Protein AF-A0A9D6FD65-F1 (afdb_monomer_lite)

Sequence (78 aa):
MEKAVIVRGRLSDPQHVELDEPVTEIDGDVEVVLKSASAPRSGTTDIFDLIAGLRAGSRSKEDIDNQVHEERSTWGDR

Radius of gyration: 27.18 Å; chains: 1; bounding box: 58×30×56 Å

Foldseek 3Di:
DDDDDDWDFDCPDPVDTGTPDDDDPDDDDDDDDDDPDPPPPPDPPPVVNVVVPDDDDPDDPVNVVVVCVVCVVVPPPD

Secondary structure (DSSP, 8-state):
--------EEEEETTEEEESS---S--S-------------S----HHHHHHTSPPP---HHHHHHHHHHHHTTTT--

pLDDT: mean 80.68, std 11.31, range [50.59, 94.38]

Structure (mmCIF, N/CA/C/O backbone):
data_AF-A0A9D6FD65-F1
#
_entry.id   AF-A0A9D6FD65-F1
#
loop_
_atom_site.group_PDB
_atom_site.id
_atom_site.type_symbol
_atom_site.label_atom_id
_atom_site.label_alt_id
_atom_site.label_comp_id
_atom_site.label_asym_id
_atom_site.label_entity_id
_atom_site.label_seq_id
_atom_site.pdbx_PDB_ins_code
_atom_site.Cartn_x
_atom_site.Cartn_y
_atom_site.Cartn_z
_atom_site.occupancy
_atom_site.B_iso_or_equiv
_atom_site.auth_seq_id
_atom_site.auth_comp_id
_atom_site.auth_asym_id
_atom_site.auth_atom_id
_atom_site.pdbx_PDB_model_num
ATOM 1 N N . MET A 1 1 ? 21.396 17.260 -26.049 1.00 50.59 1 MET A N 1
ATOM 2 C CA . MET A 1 1 ? 20.443 17.001 -24.951 1.00 50.59 1 MET A CA 1
ATOM 3 C C . MET A 1 1 ? 20.564 15.526 -24.628 1.00 50.59 1 MET A C 1
ATOM 5 O O . MET A 1 1 ? 20.274 14.731 -25.513 1.00 50.59 1 MET A O 1
ATOM 9 N N . GLU A 1 2 ? 21.065 15.163 -23.449 1.00 61.09 2 GLU A N 1
ATOM 10 C CA . GLU A 1 2 ? 21.038 13.763 -23.004 1.00 61.09 2 GLU A CA 1
ATOM 11 C C . GLU A 1 2 ? 19.596 13.371 -22.685 1.00 61.09 2 GLU A C 1
ATOM 13 O O . GLU A 1 2 ? 18.884 14.101 -21.993 1.00 61.09 2 GLU A O 1
ATOM 18 N N . LYS A 1 3 ? 19.147 12.247 -23.244 1.00 68.38 3 LYS A N 1
ATOM 19 C CA . LYS A 1 3 ? 17.837 11.668 -22.954 1.00 68.38 3 LYS A CA 1
ATOM 20 C C . LYS A 1 3 ? 18.045 10.560 -21.930 1.00 68.38 3 LYS A C 1
ATOM 22 O O . LYS A 1 3 ? 18.609 9.527 -22.264 1.00 68.38 3 LYS A O 1
ATOM 27 N N . ALA A 1 4 ? 17.594 10.781 -20.701 1.00 74.62 4 ALA A N 1
ATOM 28 C CA . ALA A 1 4 ? 17.541 9.734 -19.689 1.00 74.62 4 ALA A CA 1
ATOM 29 C C . ALA A 1 4 ? 16.160 9.069 -19.727 1.00 74.62 4 ALA A C 1
ATOM 31 O O . ALA A 1 4 ? 15.140 9.752 -19.607 1.00 74.62 4 ALA A O 1
ATOM 32 N N . VAL A 1 5 ? 16.127 7.746 -19.886 1.00 80.31 5 VAL A N 1
ATOM 33 C CA . VAL A 1 5 ? 14.909 6.937 -19.751 1.00 80.31 5 VAL A CA 1
ATOM 34 C C . VAL A 1 5 ? 14.915 6.322 -18.358 1.00 80.31 5 VAL A C 1
ATOM 36 O O . VAL A 1 5 ? 15.880 5.674 -17.962 1.00 80.31 5 VAL A O 1
ATOM 39 N N . ILE A 1 6 ? 13.851 6.556 -17.589 1.00 83.12 6 ILE A N 1
ATOM 40 C CA . ILE A 1 6 ? 13.707 5.978 -16.250 1.00 83.12 6 ILE A CA 1
ATOM 41 C C . ILE A 1 6 ? 12.892 4.699 -16.381 1.00 83.12 6 ILE A C 1
ATOM 43 O O . ILE A 1 6 ? 11.693 4.753 -16.646 1.00 83.12 6 ILE A O 1
ATOM 47 N N . VAL A 1 7 ? 13.544 3.565 -16.151 1.00 83.31 7 VAL A N 1
ATOM 48 C CA . VAL A 1 7 ? 12.925 2.239 -16.200 1.00 83.31 7 VAL A CA 1
ATOM 49 C C . VAL A 1 7 ? 12.709 1.748 -14.776 1.00 83.31 7 VAL A C 1
ATOM 51 O O . VAL A 1 7 ? 13.579 1.907 -13.916 1.00 83.31 7 VAL A O 1
ATOM 54 N N . ARG A 1 8 ? 11.528 1.191 -14.507 1.00 84.06 8 ARG A N 1
ATOM 55 C CA . ARG A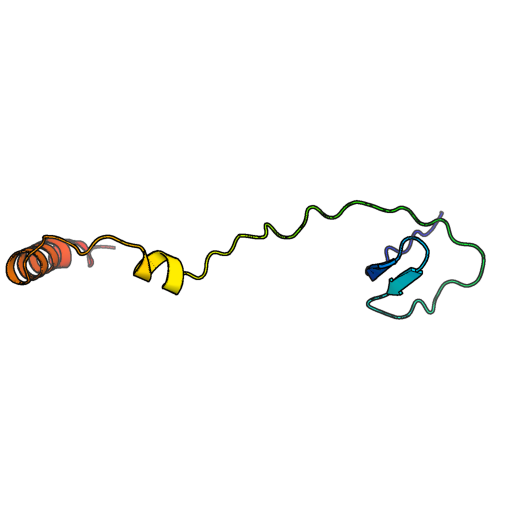 1 8 ? 11.204 0.589 -13.211 1.00 84.06 8 ARG A CA 1
ATOM 56 C C . ARG A 1 8 ? 11.465 -0.909 -13.251 1.00 84.06 8 ARG A C 1
ATOM 58 O O . ARG A 1 8 ? 11.350 -1.548 -14.293 1.00 84.06 8 ARG A O 1
ATOM 65 N N . GLY A 1 9 ? 11.847 -1.439 -12.103 1.00 85.38 9 GLY A N 1
ATOM 66 C CA . GLY A 1 9 ? 12.139 -2.848 -11.951 1.00 85.38 9 GLY A CA 1
ATOM 67 C C . GLY A 1 9 ? 12.440 -3.204 -10.508 1.00 85.38 9 GLY A C 1
ATOM 68 O O . GLY A 1 9 ? 12.468 -2.349 -9.613 1.00 85.38 9 GLY A O 1
ATOM 69 N N . ARG A 1 10 ? 12.688 -4.489 -10.291 1.00 86.00 10 ARG A N 1
ATOM 70 C CA . ARG A 1 10 ? 13.050 -5.067 -9.004 1.00 86.00 10 ARG A CA 1
ATOM 71 C C . ARG A 1 10 ? 14.472 -5.602 -9.074 1.00 86.00 10 ARG A C 1
ATOM 73 O O . ARG A 1 10 ? 14.825 -6.336 -9.985 1.00 86.00 10 ARG A O 1
ATOM 80 N N . LEU A 1 11 ? 15.272 -5.280 -8.065 1.00 86.69 11 LEU A N 1
ATOM 81 C CA . LEU A 1 11 ? 16.561 -5.931 -7.858 1.00 86.69 11 LEU A CA 1
ATOM 82 C C . LEU A 1 11 ? 16.302 -7.362 -7.352 1.00 86.69 11 LEU A C 1
ATOM 84 O O . LEU A 1 11 ? 15.832 -7.525 -6.223 1.00 86.69 11 LEU A O 1
ATOM 88 N N . SER A 1 12 ? 16.530 -8.376 -8.189 1.00 85.19 12 SER A N 1
ATOM 89 C CA . SER A 1 12 ? 16.353 -9.791 -7.821 1.00 85.19 12 SER A CA 1
ATOM 90 C C . SER A 1 12 ? 17.534 -10.292 -6.988 1.00 85.19 12 SER A C 1
ATOM 92 O O . SER A 1 12 ? 17.359 -11.029 -6.019 1.00 85.19 12 SER A O 1
ATOM 94 N N . ASP A 1 13 ? 18.732 -9.826 -7.326 1.00 84.81 13 ASP A N 1
ATOM 95 C CA . ASP A 1 13 ? 19.983 -10.046 -6.610 1.00 84.81 13 ASP A CA 1
ATOM 96 C C . ASP A 1 13 ? 20.928 -8.854 -6.866 1.00 84.81 13 ASP A C 1
ATOM 98 O O . ASP A 1 13 ? 20.597 -7.979 -7.664 1.00 84.81 13 ASP A O 1
ATOM 102 N N . PRO A 1 14 ? 22.097 -8.760 -6.204 1.00 85.50 14 PRO A N 1
ATOM 103 C CA . PRO A 1 14 ? 22.962 -7.583 -6.312 1.00 85.50 14 PRO A CA 1
ATOM 104 C C . PRO A 1 14 ? 23.447 -7.236 -7.727 1.00 85.50 14 PRO A C 1
ATOM 106 O O . PRO A 1 14 ? 23.995 -6.150 -7.911 1.00 85.50 14 PRO A O 1
ATOM 109 N N . GLN A 1 15 ? 23.302 -8.141 -8.697 1.00 87.62 15 GLN A N 1
ATOM 110 C CA . GLN A 1 15 ? 23.791 -7.974 -10.065 1.00 87.62 15 GLN A CA 1
ATOM 111 C C . GLN A 1 15 ? 22.680 -8.003 -11.119 1.00 87.62 15 GLN A C 1
ATOM 113 O O . GLN A 1 15 ? 22.932 -7.592 -12.250 1.00 87.62 15 GLN A O 1
ATOM 118 N N . HIS A 1 16 ? 21.465 -8.429 -10.768 1.00 85.69 16 HIS A N 1
ATOM 119 C CA . HIS A 1 16 ? 20.362 -8.555 -11.717 1.00 85.69 16 HIS A CA 1
ATOM 120 C C . HIS A 1 16 ? 19.167 -7.685 -11.316 1.00 85.69 16 HIS A C 1
ATOM 122 O O . HIS A 1 16 ? 18.665 -7.729 -10.190 1.00 85.69 16 HIS A O 1
ATOM 128 N N . VAL A 1 17 ? 18.702 -6.884 -12.278 1.00 87.69 17 VAL A N 1
ATOM 129 C CA . VAL A 1 17 ? 17.468 -6.102 -12.182 1.00 87.69 17 VAL A CA 1
ATOM 130 C C . VAL A 1 17 ? 16.460 -6.701 -13.154 1.00 87.69 17 VAL A C 1
ATOM 132 O O . VAL A 1 17 ? 16.686 -6.715 -14.362 1.00 87.69 17 VAL A O 1
ATOM 135 N N . GLU A 1 18 ? 15.339 -7.171 -12.626 1.00 89.31 18 GLU A N 1
ATOM 136 C CA . GLU A 1 18 ? 14.178 -7.560 -13.416 1.00 89.31 18 GLU A CA 1
ATOM 137 C C . GLU A 1 18 ? 13.385 -6.301 -13.759 1.00 89.31 18 GLU A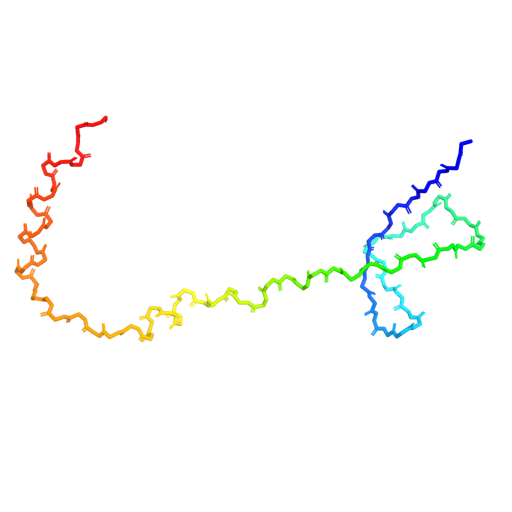 C 1
ATOM 139 O O . GLU A 1 18 ? 12.925 -5.587 -12.866 1.00 89.31 18 GLU A O 1
ATOM 144 N N . LEU A 1 19 ? 13.262 -5.998 -15.047 1.00 89.50 19 LEU A N 1
ATOM 145 C CA . LEU A 1 19 ? 12.535 -4.825 -15.520 1.00 89.50 19 LEU A CA 1
ATOM 146 C C . LEU A 1 19 ? 11.039 -5.132 -15.592 1.00 89.50 19 LEU A C 1
ATOM 148 O O . LEU A 1 19 ? 10.651 -6.205 -16.052 1.00 89.50 19 LEU A O 1
ATOM 152 N N . ASP A 1 20 ? 10.209 -4.172 -15.185 1.00 86.56 20 ASP A N 1
ATOM 153 C CA . ASP A 1 20 ? 8.751 -4.312 -15.277 1.00 86.56 20 ASP A CA 1
ATOM 154 C C . ASP A 1 20 ? 8.293 -4.336 -16.750 1.00 86.56 20 ASP A C 1
ATOM 156 O O . ASP A 1 20 ? 7.315 -4.996 -17.101 1.00 86.56 20 ASP A O 1
ATOM 160 N N . GLU A 1 21 ? 9.027 -3.631 -17.618 1.00 86.44 21 GLU A N 1
ATOM 161 C CA . GLU A 1 21 ? 8.769 -3.509 -19.053 1.00 86.44 21 GLU A CA 1
ATOM 162 C C . GLU A 1 21 ? 10.082 -3.597 -19.854 1.00 86.44 21 GLU A C 1
ATOM 164 O O . GLU A 1 21 ? 11.132 -3.150 -19.377 1.00 86.44 21 GLU A O 1
ATOM 169 N N . PRO A 1 22 ? 10.057 -4.159 -21.079 1.00 85.38 22 PRO A N 1
ATOM 170 C CA . PRO A 1 22 ? 11.244 -4.248 -21.920 1.00 85.38 22 PRO A CA 1
ATOM 171 C C . PRO A 1 22 ? 11.690 -2.868 -22.418 1.00 85.38 22 PRO A C 1
ATOM 173 O O . PRO A 1 22 ? 10.891 -2.075 -22.915 1.00 85.38 22 PRO A O 1
ATOM 176 N N . VAL A 1 23 ? 12.997 -2.614 -22.365 1.00 85.12 23 VAL A N 1
ATOM 177 C CA . VAL A 1 23 ? 13.606 -1.412 -22.949 1.00 85.12 23 VAL A CA 1
ATOM 178 C C . VAL A 1 23 ? 13.898 -1.692 -24.416 1.00 85.12 23 VAL A C 1
ATOM 180 O O . VAL A 1 23 ? 14.686 -2.576 -24.730 1.00 85.12 23 VAL A O 1
ATOM 183 N N . THR A 1 24 ? 13.237 -0.964 -25.314 1.00 82.56 24 THR A N 1
ATOM 184 C CA . THR A 1 24 ? 13.322 -1.195 -26.771 1.00 82.56 24 THR A CA 1
ATOM 185 C C . THR A 1 24 ? 14.020 -0.069 -27.533 1.00 82.56 24 THR A C 1
ATOM 187 O O . THR A 1 24 ? 14.299 -0.215 -28.717 1.00 82.56 24 THR A O 1
ATOM 190 N N . GLU A 1 25 ? 14.301 1.054 -26.867 1.00 75.81 25 GLU A N 1
ATOM 191 C CA . GLU A 1 25 ? 14.813 2.280 -27.497 1.00 75.81 25 GLU A CA 1
ATOM 192 C C . GLU A 1 25 ? 16.302 2.548 -27.210 1.00 75.81 25 GLU A C 1
ATOM 194 O O . GLU A 1 25 ? 16.839 3.558 -27.667 1.00 75.81 25 GLU A O 1
ATOM 199 N N . ILE A 1 26 ? 16.966 1.691 -26.424 1.00 77.25 26 ILE A N 1
ATOM 200 C CA . ILE A 1 26 ? 18.358 1.871 -25.991 1.00 77.25 26 ILE A CA 1
ATOM 201 C C . ILE A 1 26 ? 19.138 0.578 -26.222 1.00 77.25 26 ILE A C 1
ATOM 203 O O . ILE A 1 26 ? 18.761 -0.469 -25.702 1.00 77.25 26 ILE A O 1
ATOM 207 N N . ASP A 1 27 ? 20.268 0.698 -26.918 1.00 77.00 27 ASP A N 1
ATOM 208 C CA . ASP A 1 27 ? 21.258 -0.356 -27.125 1.00 77.00 27 ASP A CA 1
ATOM 209 C C . ASP A 1 27 ? 22.649 0.173 -26.732 1.00 77.00 27 ASP A C 1
ATOM 211 O O . ASP A 1 27 ? 23.021 1.284 -27.118 1.00 77.00 27 ASP A O 1
ATOM 215 N N . GLY A 1 28 ? 23.431 -0.615 -25.983 1.00 78.81 28 GLY A N 1
ATOM 216 C CA . GLY A 1 28 ? 24.803 -0.274 -25.575 1.00 78.81 28 GLY A CA 1
ATOM 217 C C . GLY A 1 28 ? 25.012 -0.189 -24.059 1.00 78.81 28 GLY A C 1
ATOM 218 O O . GLY A 1 28 ? 24.218 -0.716 -23.281 1.00 78.81 28 GLY A O 1
ATOM 219 N N . ASP A 1 29 ? 26.110 0.448 -23.645 1.00 80.50 29 ASP A N 1
ATOM 220 C CA . ASP A 1 29 ? 26.449 0.626 -22.230 1.00 80.50 29 ASP A CA 1
ATOM 221 C C . ASP A 1 29 ? 25.463 1.582 -21.542 1.00 80.50 29 ASP A C 1
ATOM 223 O O . ASP A 1 29 ? 25.125 2.642 -22.074 1.00 80.50 29 ASP A O 1
ATOM 227 N N . VAL A 1 30 ? 25.025 1.221 -20.335 1.00 82.19 30 VAL A N 1
ATOM 228 C CA . VAL A 1 30 ? 24.062 2.001 -19.548 1.00 82.19 30 VAL A CA 1
ATOM 229 C C . VAL A 1 30 ? 24.607 2.311 -18.158 1.00 82.19 30 VAL A C 1
ATOM 231 O O . VAL A 1 30 ? 25.215 1.464 -17.504 1.00 82.19 30 VAL A O 1
ATOM 234 N N . GLU A 1 31 ? 24.352 3.527 -17.677 1.00 81.81 31 GLU A N 1
ATOM 235 C CA . GLU A 1 31 ? 24.593 3.897 -16.283 1.00 81.81 31 GLU A CA 1
ATOM 236 C C . GLU A 1 31 ? 23.339 3.605 -15.449 1.00 81.81 31 GLU A C 1
ATOM 238 O O . GLU A 1 31 ? 22.255 4.127 -15.720 1.00 81.81 31 GLU A O 1
ATOM 243 N N . VAL A 1 32 ? 23.479 2.768 -14.416 1.00 81.56 32 VAL A N 1
ATOM 244 C CA . VAL A 1 32 ? 22.371 2.387 -13.529 1.00 81.56 32 VAL A CA 1
ATOM 245 C C . VAL A 1 32 ? 22.473 3.149 -12.211 1.00 81.56 32 VAL A C 1
ATOM 247 O O . VAL A 1 32 ? 23.399 2.942 -11.429 1.00 81.56 32 VAL A O 1
ATOM 250 N N . VAL A 1 33 ? 21.476 3.990 -11.922 1.00 83.06 33 VAL A N 1
ATOM 251 C CA . VAL A 1 33 ? 21.367 4.698 -10.638 1.00 83.06 33 VAL A CA 1
ATOM 252 C C . VAL A 1 33 ? 20.344 4.000 -9.748 1.00 83.06 33 VAL A C 1
ATOM 254 O O . VAL A 1 33 ? 19.133 4.136 -9.931 1.00 83.06 33 VAL A O 1
ATOM 257 N N . LEU A 1 34 ? 20.831 3.280 -8.738 1.00 78.62 34 LEU A N 1
ATOM 258 C CA . LEU A 1 34 ? 19.977 2.639 -7.743 1.00 78.62 34 LEU A CA 1
ATOM 259 C C . LEU A 1 34 ? 19.478 3.676 -6.733 1.00 78.62 34 LEU A C 1
ATOM 261 O O . LEU A 1 34 ? 20.252 4.252 -5.968 1.00 78.62 34 LEU A O 1
ATOM 265 N N . LYS A 1 35 ? 18.162 3.891 -6.699 1.00 81.00 35 LYS A N 1
ATOM 266 C CA . LYS A 1 35 ? 17.501 4.620 -5.613 1.00 81.00 35 LYS A CA 1
ATOM 267 C C . LYS A 1 35 ? 16.773 3.620 -4.738 1.00 81.00 35 LYS A C 1
ATOM 269 O O . LYS A 1 35 ? 15.925 2.879 -5.229 1.00 81.00 35 LYS A O 1
ATOM 274 N N . SER A 1 36 ? 17.073 3.622 -3.441 1.00 73.69 36 SER A N 1
ATOM 275 C CA . SER A 1 36 ? 16.259 2.891 -2.481 1.00 73.69 36 SER A CA 1
ATOM 276 C C . SER A 1 36 ? 14.851 3.480 -2.513 1.00 73.69 36 SER A C 1
ATOM 278 O O . SER A 1 36 ? 14.602 4.603 -2.071 1.00 73.69 36 SER A O 1
ATOM 280 N N . ALA A 1 37 ? 13.909 2.727 -3.075 1.00 67.62 37 ALA A N 1
ATOM 281 C CA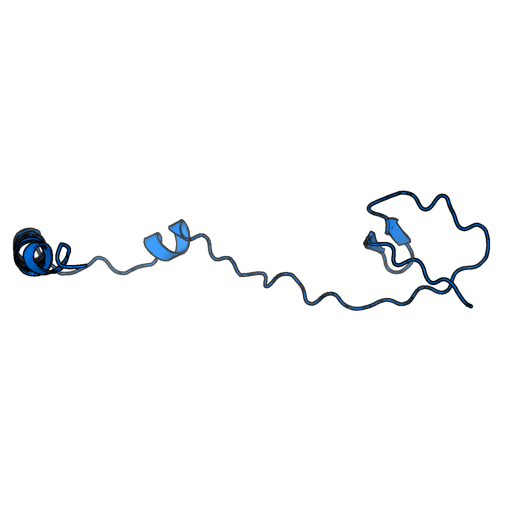 . ALA A 1 37 ? 12.513 3.003 -2.814 1.00 67.62 37 ALA A CA 1
ATOM 282 C C . ALA A 1 37 ? 12.327 2.761 -1.314 1.00 67.62 37 ALA A C 1
ATOM 284 O O . ALA A 1 37 ? 12.615 1.663 -0.832 1.00 67.62 37 ALA A O 1
ATOM 285 N N . SER A 1 38 ? 11.895 3.781 -0.562 1.00 60.91 38 SER A N 1
ATOM 286 C CA . SER A 1 38 ? 11.335 3.528 0.767 1.00 60.91 38 SER A CA 1
ATOM 287 C C . SER A 1 38 ? 10.355 2.385 0.585 1.00 60.91 38 SER A C 1
ATOM 289 O O . SER A 1 38 ? 9.451 2.506 -0.247 1.00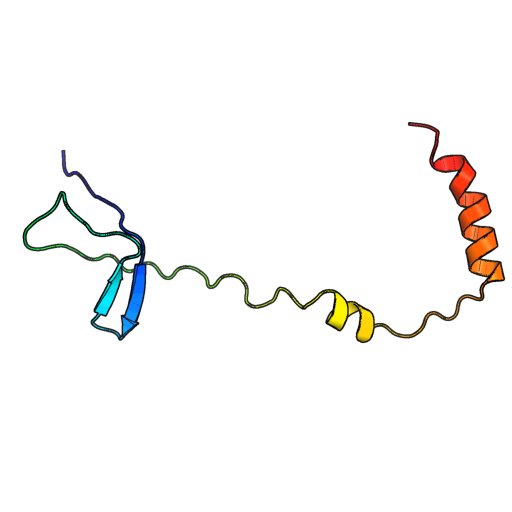 60.91 38 SER A O 1
ATOM 291 N N . ALA A 1 39 ? 10.564 1.280 1.304 1.00 60.31 39 ALA A N 1
ATOM 292 C CA . ALA A 1 39 ? 9.636 0.166 1.267 1.00 60.31 39 ALA A CA 1
ATOM 293 C C . ALA A 1 39 ? 8.210 0.736 1.373 1.00 60.31 39 ALA A C 1
ATOM 295 O O . ALA A 1 39 ? 8.012 1.688 2.151 1.00 60.31 39 ALA A O 1
ATOM 296 N N . PRO A 1 40 ? 7.222 0.223 0.608 1.00 55.44 40 PRO A N 1
ATOM 297 C CA . PRO A 1 40 ? 5.837 0.484 0.974 1.00 55.44 40 PRO A CA 1
ATOM 298 C C . PRO A 1 40 ? 5.764 0.161 2.460 1.00 55.44 40 PRO A C 1
ATOM 300 O O . PRO A 1 40 ? 6.262 -0.894 2.852 1.00 55.44 40 PRO A O 1
ATOM 303 N N . ARG A 1 41 ? 5.312 1.115 3.289 1.00 54.66 41 ARG A N 1
ATOM 304 C CA . ARG A 1 41 ? 5.260 0.932 4.744 1.00 54.66 41 ARG A CA 1
ATOM 305 C C . ARG A 1 41 ? 4.635 -0.436 4.992 1.00 54.66 41 ARG A C 1
ATOM 307 O O . ARG A 1 41 ? 3.440 -0.606 4.772 1.00 54.66 41 ARG A O 1
ATOM 314 N N . SER A 1 42 ? 5.461 -1.414 5.356 1.00 55.91 42 SER A N 1
ATOM 315 C CA . SER A 1 42 ? 5.002 -2.753 5.682 1.00 55.91 42 SER A CA 1
ATOM 316 C C . SER A 1 42 ? 4.247 -2.586 6.982 1.00 55.91 42 SER A C 1
ATOM 318 O O . SER A 1 42 ? 4.856 -2.447 8.040 1.00 55.91 42 SER A O 1
ATOM 320 N N . GLY A 1 43 ? 2.935 -2.432 6.880 1.00 58.47 43 GLY A N 1
ATOM 321 C CA . GLY A 1 43 ? 2.137 -2.007 8.016 1.00 58.47 43 GLY A CA 1
ATOM 322 C C . GLY A 1 43 ? 0.739 -1.538 7.663 1.00 58.47 43 GLY A C 1
ATOM 323 O O . GLY A 1 43 ? 0.159 -0.778 8.431 1.00 58.47 43 GLY A O 1
ATOM 324 N N . THR A 1 44 ? 0.159 -1.973 6.542 1.00 61.81 44 THR A N 1
ATOM 325 C CA . THR A 1 44 ? -1.299 -2.111 6.530 1.00 61.81 44 THR A CA 1
ATOM 326 C C . THR A 1 44 ? -1.618 -3.298 7.425 1.00 61.81 44 THR A C 1
ATOM 328 O O . THR A 1 44 ? -1.669 -4.433 6.961 1.00 61.81 44 THR A O 1
ATOM 331 N N . THR A 1 45 ? -1.726 -3.036 8.728 1.00 68.88 45 THR A N 1
ATOM 332 C CA . THR A 1 45 ? -2.383 -3.955 9.655 1.00 68.88 45 THR A CA 1
ATOM 333 C C . THR A 1 45 ? -3.741 -4.272 9.055 1.00 68.88 45 THR A C 1
ATOM 335 O O . THR A 1 45 ? -4.473 -3.343 8.696 1.00 68.88 45 THR A O 1
ATOM 338 N N . ASP A 1 46 ? -4.052 -5.556 8.900 1.00 84.06 46 ASP A N 1
ATOM 339 C CA . ASP A 1 46 ? -5.378 -5.958 8.464 1.00 84.06 46 ASP A CA 1
ATOM 340 C C . ASP A 1 46 ? -6.396 -5.344 9.434 1.00 84.06 46 ASP A C 1
ATOM 342 O O . ASP A 1 46 ? -6.278 -5.459 10.657 1.00 84.06 46 ASP A O 1
ATOM 346 N N . ILE A 1 47 ? -7.372 -4.621 8.888 1.00 82.88 47 ILE A N 1
ATOM 347 C CA . ILE A 1 47 ? -8.391 -3.955 9.693 1.00 82.88 47 ILE A CA 1
ATOM 348 C C . ILE A 1 47 ? -9.183 -4.969 10.526 1.00 82.88 47 ILE A C 1
ATOM 350 O O . ILE A 1 47 ? -9.615 -4.640 11.630 1.00 82.88 47 ILE A O 1
ATOM 354 N N . PHE A 1 48 ? -9.322 -6.208 10.049 1.00 89.50 48 PHE A N 1
ATOM 355 C CA . PHE A 1 48 ? -9.975 -7.280 10.789 1.00 89.50 48 PHE A CA 1
ATOM 356 C C . PHE A 1 48 ? -9.131 -7.754 11.973 1.00 89.50 48 PHE A C 1
ATOM 358 O O . PHE A 1 48 ? -9.683 -7.927 13.059 1.00 89.50 48 PHE A O 1
ATOM 365 N N . ASP A 1 49 ? -7.810 -7.861 11.814 1.00 87.00 49 ASP A N 1
ATOM 366 C CA . ASP A 1 49 ? -6.897 -8.189 12.917 1.00 87.00 49 ASP A CA 1
ATOM 367 C C . ASP A 1 49 ? -6.876 -7.077 13.972 1.00 87.00 49 ASP A C 1
ATOM 369 O O . ASP A 1 49 ? -6.874 -7.341 15.177 1.00 87.00 49 ASP A O 1
ATOM 373 N N . LEU A 1 50 ? -6.926 -5.817 13.526 1.00 87.31 50 LEU A N 1
ATOM 374 C CA . LEU A 1 50 ? -7.022 -4.668 14.420 1.00 87.31 50 LEU A CA 1
ATOM 375 C C . LEU A 1 50 ? -8.320 -4.708 15.236 1.00 87.31 50 LEU A C 1
ATOM 377 O O . LEU A 1 50 ? -8.271 -4.540 16.452 1.00 87.31 50 LEU A O 1
ATOM 381 N N . ILE A 1 51 ? -9.465 -4.944 14.584 1.00 87.31 51 ILE A N 1
ATOM 382 C CA . ILE A 1 51 ? -10.775 -5.032 15.246 1.00 87.31 51 ILE A CA 1
ATOM 383 C C . ILE A 1 51 ? -10.819 -6.222 16.209 1.00 87.31 51 ILE A C 1
ATOM 385 O O . ILE A 1 51 ? -11.315 -6.078 17.326 1.00 87.31 51 ILE A O 1
ATOM 389 N N . ALA A 1 52 ? -10.270 -7.373 15.815 1.00 88.25 52 ALA A N 1
ATOM 390 C CA . ALA A 1 52 ? -10.216 -8.569 16.653 1.00 88.25 52 ALA A CA 1
ATOM 391 C C . ALA A 1 52 ? -9.376 -8.364 17.926 1.00 88.25 52 ALA A C 1
ATOM 393 O O . ALA A 1 52 ? -9.673 -8.961 18.960 1.00 88.25 52 ALA A O 1
ATOM 394 N N . GLY A 1 53 ? -8.353 -7.503 17.871 1.00 88.62 53 GLY A N 1
ATOM 395 C CA . GLY A 1 53 ? -7.530 -7.133 19.024 1.00 88.62 53 GLY A CA 1
ATOM 396 C C . GLY A 1 53 ? -8.166 -6.112 19.977 1.00 88.62 53 GLY A C 1
ATOM 397 O O . GLY A 1 53 ? -7.619 -5.865 21.056 1.00 88.62 53 GLY A O 1
ATOM 398 N N . LEU A 1 54 ? -9.298 -5.498 19.618 1.00 89.75 54 LEU A N 1
ATOM 399 C CA . LEU A 1 54 ? -9.957 -4.521 20.482 1.00 89.75 54 LEU A CA 1
ATOM 400 C C . LEU A 1 54 ? -10.613 -5.201 21.686 1.00 89.75 54 LEU A C 1
ATOM 402 O O . LEU A 1 54 ? -11.239 -6.256 21.596 1.00 89.75 54 LEU A O 1
ATOM 406 N N . ARG A 1 55 ? -10.519 -4.545 22.846 1.00 90.62 55 ARG A N 1
ATOM 407 C CA . ARG A 1 55 ? -11.239 -4.975 24.044 1.00 90.62 55 ARG A CA 1
ATOM 408 C C . ARG A 1 55 ? -12.745 -4.886 23.796 1.00 90.62 55 ARG A C 1
ATOM 410 O O . ARG A 1 55 ? -13.231 -3.873 23.294 1.00 90.62 55 ARG A O 1
ATOM 417 N N . ALA A 1 56 ? -13.477 -5.907 24.239 1.00 88.38 56 ALA A N 1
ATOM 418 C CA . ALA A 1 56 ? -14.933 -5.881 24.246 1.00 88.38 56 ALA A CA 1
ATOM 419 C C . ALA A 1 56 ? -15.450 -4.610 24.941 1.00 88.38 56 ALA A C 1
ATOM 421 O O . ALA A 1 56 ? -15.024 -4.270 26.051 1.00 88.38 56 ALA A O 1
ATOM 422 N N . GLY A 1 57 ? -16.357 -3.903 24.267 1.00 88.00 57 GLY A N 1
ATOM 423 C CA . GLY A 1 57 ? -17.007 -2.725 24.825 1.00 88.00 57 GLY A CA 1
ATOM 424 C C . GLY A 1 57 ? -17.824 -3.079 26.068 1.00 88.00 57 GLY A C 1
ATOM 425 O O . GLY A 1 57 ? -18.359 -4.177 26.180 1.00 88.00 57 GLY A O 1
ATOM 426 N N . SER A 1 58 ? -17.925 -2.138 27.003 1.00 90.56 58 SER A N 1
ATOM 427 C CA . SER A 1 58 ? -18.699 -2.292 28.243 1.00 90.56 58 SER A CA 1
ATOM 428 C C . SER A 1 58 ? -20.107 -1.698 28.169 1.00 90.56 58 SER A C 1
ATOM 430 O O . SER A 1 58 ? -20.830 -1.739 29.158 1.00 90.56 58 SER A O 1
ATOM 432 N N . ARG A 1 59 ? -20.474 -1.090 27.036 1.00 91.69 59 ARG A N 1
ATOM 433 C CA . ARG A 1 59 ? -21.780 -0.447 26.850 1.00 91.69 59 ARG A CA 1
ATOM 434 C C . ARG A 1 59 ? -22.857 -1.506 26.672 1.00 91.69 59 ARG A C 1
ATOM 436 O O . ARG A 1 59 ? -22.660 -2.459 25.916 1.00 91.69 59 ARG A O 1
ATOM 443 N N . SER A 1 60 ? -23.984 -1.322 27.347 1.00 93.38 60 SER A N 1
ATOM 444 C CA . SER A 1 60 ? -25.151 -2.165 27.131 1.00 93.38 60 SER A CA 1
ATOM 445 C C . SER A 1 60 ? -25.820 -1.817 25.800 1.00 93.38 60 SER A C 1
ATOM 447 O O . SER A 1 60 ? -25.553 -0.781 25.186 1.00 93.38 60 SER A O 1
ATOM 449 N N . LYS A 1 61 ? -26.719 -2.692 25.350 1.00 92.31 61 LYS A N 1
ATOM 450 C CA . LYS A 1 61 ? -27.544 -2.421 24.172 1.00 92.31 61 LYS A CA 1
ATOM 451 C C . LYS A 1 61 ? -28.408 -1.168 24.362 1.00 92.31 61 LYS A C 1
ATOM 453 O O . LYS A 1 61 ? -28.505 -0.373 23.437 1.00 92.31 61 LYS A O 1
ATOM 458 N N . GLU A 1 62 ? -28.990 -0.984 25.545 1.00 94.38 62 GLU A N 1
ATOM 459 C CA . GLU A 1 62 ? -29.832 0.177 25.858 1.00 94.38 62 GLU A CA 1
ATOM 460 C C . GLU A 1 62 ? -29.032 1.485 25.810 1.00 94.38 62 GLU A C 1
ATOM 462 O O . GLU A 1 62 ? -29.505 2.462 25.237 1.00 94.38 62 GLU A O 1
ATOM 467 N N . ASP A 1 63 ? -27.790 1.488 26.311 1.00 93.31 63 ASP A N 1
ATOM 468 C CA . ASP A 1 63 ? -26.904 2.660 26.225 1.00 93.31 63 ASP A CA 1
ATOM 469 C C . ASP A 1 63 ? -26.615 3.045 24.768 1.00 93.31 63 ASP A C 1
ATOM 471 O O . ASP A 1 63 ? -26.603 4.224 24.414 1.00 93.31 63 ASP A O 1
ATOM 475 N N . ILE A 1 64 ? -26.387 2.042 23.914 1.00 92.75 64 ILE A N 1
ATOM 476 C CA . ILE A 1 64 ? -26.125 2.246 22.484 1.00 92.75 64 ILE A CA 1
ATOM 477 C C . ILE A 1 64 ? -27.379 2.777 21.785 1.00 92.75 64 ILE A C 1
ATOM 479 O O . ILE A 1 64 ? -27.291 3.729 21.012 1.00 92.75 64 ILE A O 1
ATOM 483 N N . ASP A 1 65 ? -28.539 2.184 22.062 1.00 94.00 65 ASP A N 1
ATOM 484 C CA . ASP A 1 65 ? -29.804 2.567 21.435 1.00 94.00 65 ASP A CA 1
ATOM 485 C C . ASP A 1 65 ? -30.206 4.007 21.833 1.00 94.00 65 ASP A C 1
ATOM 487 O O . ASP A 1 65 ? -30.640 4.779 20.974 1.00 94.00 65 ASP A O 1
ATOM 491 N N . ASN A 1 66 ? -29.973 4.408 23.091 1.00 92.88 66 ASN A N 1
ATOM 492 C CA . ASN A 1 66 ? -30.184 5.783 23.560 1.00 92.88 66 ASN A CA 1
ATOM 493 C C . ASN A 1 66 ? -29.252 6.779 22.856 1.00 92.88 66 ASN A C 1
ATOM 495 O O . ASN A 1 66 ? -29.719 7.788 22.328 1.00 92.88 66 ASN A O 1
ATOM 499 N N . GLN A 1 67 ? -27.954 6.468 22.771 1.00 91.12 67 GLN A N 1
ATOM 500 C CA . GLN A 1 67 ? -26.977 7.321 22.089 1.00 91.12 67 GLN A CA 1
ATOM 501 C C . GLN A 1 67 ? -27.350 7.541 20.613 1.00 91.12 67 GLN A C 1
ATOM 503 O O . GLN A 1 67 ? -27.366 8.670 20.127 1.00 91.12 67 GLN A O 1
ATOM 508 N N . VAL A 1 68 ? -27.696 6.470 19.892 1.00 92.06 68 VAL A N 1
ATOM 509 C CA . VAL A 1 68 ? -28.093 6.562 18.478 1.00 92.06 68 VAL A CA 1
ATOM 510 C C . VAL A 1 68 ? -29.367 7.394 18.309 1.00 92.06 68 VAL A C 1
ATOM 512 O O . VAL A 1 68 ? -29.498 8.123 17.326 1.00 92.06 68 VAL A O 1
ATOM 515 N N . HIS A 1 69 ? -30.314 7.297 19.246 1.00 89.00 69 HIS A N 1
ATOM 516 C CA . HIS A 1 69 ? -31.533 8.100 19.221 1.00 89.00 69 HIS A CA 1
ATOM 517 C C . HIS A 1 69 ? -31.244 9.599 19.391 1.00 89.00 69 HIS A C 1
ATOM 519 O O . HIS A 1 69 ? -31.767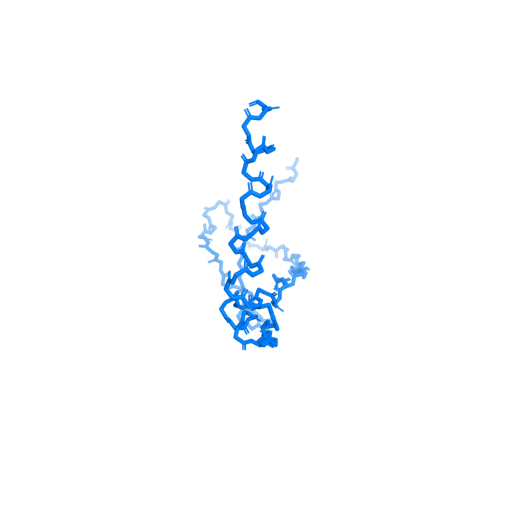 10.410 18.623 1.00 89.00 69 HIS A O 1
ATOM 525 N N . GLU A 1 70 ? -30.384 9.960 20.345 1.00 89.00 70 GLU A N 1
ATOM 526 C CA . GLU A 1 70 ? -29.961 11.344 20.589 1.00 89.00 70 GLU A CA 1
ATOM 527 C C . GLU A 1 70 ? -29.218 11.932 19.378 1.00 89.00 70 GLU A C 1
ATOM 529 O O . GLU A 1 70 ? -29.523 13.038 18.924 1.00 89.00 70 GLU A O 1
ATOM 534 N N . GLU A 1 71 ? -28.295 11.166 18.795 1.00 89.06 71 GLU A N 1
ATOM 535 C CA . GLU A 1 71 ? -27.476 11.598 17.658 1.00 89.06 71 GLU A CA 1
ATOM 536 C C . GLU A 1 71 ? -28.249 11.630 16.330 1.00 89.06 71 GLU A C 1
ATOM 538 O O . GLU A 1 71 ? -27.944 12.438 15.455 1.00 89.06 71 GLU A O 1
ATOM 543 N N . ARG A 1 72 ? -29.305 10.822 16.161 1.00 84.06 72 ARG A N 1
ATOM 544 C CA . ARG A 1 72 ? -30.112 10.813 14.922 1.00 84.06 72 ARG A CA 1
ATOM 545 C C . ARG A 1 72 ? -30.676 12.180 14.557 1.00 84.06 72 ARG A C 1
ATOM 547 O O . ARG A 1 72 ? -30.876 12.459 13.377 1.00 84.06 72 ARG A O 1
ATOM 554 N N . SER A 1 73 ? -30.938 13.012 15.560 1.00 74.69 73 SER A N 1
ATOM 555 C CA . SER A 1 73 ? -31.489 14.355 15.378 1.00 74.69 73 SER A CA 1
ATOM 556 C C . SER A 1 73 ? -30.479 15.334 14.765 1.00 74.69 73 SER A C 1
ATOM 558 O O . SER A 1 73 ? -30.888 16.330 14.182 1.00 74.69 73 SER A O 1
ATOM 560 N N . THR A 1 74 ? -29.172 15.056 14.855 1.00 76.88 74 THR A N 1
ATOM 561 C CA . THR A 1 74 ? -28.096 15.927 14.342 1.00 76.88 74 THR A CA 1
ATOM 562 C C . THR A 1 74 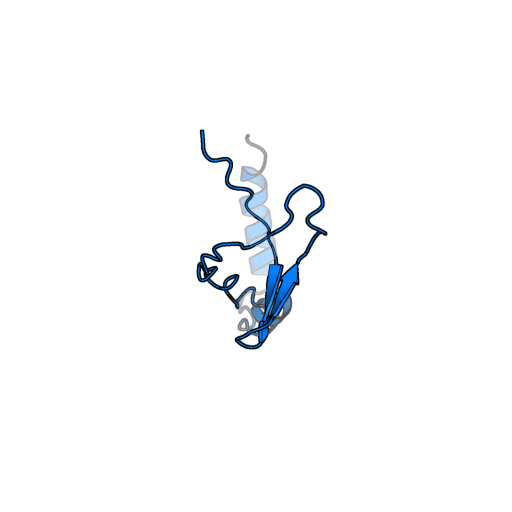? -27.511 15.469 13.004 1.00 76.88 74 THR A C 1
ATOM 564 O O . THR A 1 74 ? -26.704 16.180 12.412 1.00 76.88 74 THR A O 1
ATOM 567 N N . TRP A 1 75 ? -27.920 14.310 12.479 1.00 81.50 75 TRP A N 1
ATOM 568 C CA . TRP A 1 75 ? -27.379 13.759 11.227 1.00 81.50 75 TRP A CA 1
ATOM 569 C C . TRP A 1 75 ? -27.996 14.359 9.953 1.00 81.50 75 TRP A C 1
ATOM 571 O O . TRP A 1 75 ? -27.450 14.163 8.870 1.00 81.50 75 TRP A O 1
ATOM 581 N N . GLY A 1 76 ? -29.124 15.069 10.068 1.00 67.12 76 GLY A N 1
ATOM 582 C CA . GLY A 1 76 ? -29.912 15.563 8.931 1.00 67.12 76 GLY A CA 1
ATOM 583 C C . GLY A 1 76 ? -29.843 17.067 8.650 1.00 67.12 76 GLY A C 1
ATOM 584 O O . GLY A 1 76 ? -30.584 17.519 7.786 1.00 67.12 76 GLY A O 1
ATOM 585 N N . ASP A 1 77 ? -29.006 17.839 9.352 1.00 59.22 77 ASP A N 1
ATOM 586 C CA . ASP A 1 77 ? -28.976 19.313 9.242 1.00 59.22 77 ASP A CA 1
ATOM 587 C C . ASP A 1 77 ? -27.755 19.834 8.452 1.00 59.22 77 ASP A C 1
ATOM 589 O O . ASP A 1 77 ? -27.042 20.750 8.869 1.00 59.22 77 ASP A O 1
ATOM 593 N N . ARG A 1 78 ? -27.467 19.195 7.311 1.00 52.31 78 ARG A N 1
ATOM 594 C CA . ARG A 1 78 ? -26.434 19.615 6.355 1.00 52.31 78 ARG A CA 1
ATOM 595 C C . ARG A 1 78 ? -26.902 19.500 4.914 1.00 52.31 78 ARG A C 1
ATOM 597 O O . ARG A 1 78 ? -27.365 18.401 4.542 1.00 52.31 78 ARG A O 1
#